Protein AF-A0A359M4J0-F1 (afdb_monomer)

Structure (mmCIF, N/CA/C/O backbone):
data_AF-A0A359M4J0-F1
#
_entry.id   AF-A0A359M4J0-F1
#
loop_
_atom_site.group_PDB
_atom_site.id
_atom_site.type_symbol
_atom_site.label_atom_id
_atom_site.label_alt_id
_atom_site.label_comp_id
_atom_site.label_asym_id
_atom_site.label_entity_id
_atom_site.label_seq_id
_atom_site.pdbx_PDB_ins_code
_atom_site.Cartn_x
_atom_site.Cartn_y
_atom_site.Cartn_z
_atom_site.occupancy
_atom_site.B_iso_or_equiv
_atom_site.auth_seq_id
_atom_site.auth_comp_id
_atom_site.auth_asym_id
_atom_site.auth_atom_id
_atom_site.pdbx_PDB_model_num
ATOM 1 N N . MET A 1 1 ? -23.147 -33.241 60.372 1.00 42.94 1 MET A N 1
ATOM 2 C CA . MET A 1 1 ? -22.162 -32.943 59.309 1.00 42.94 1 MET A CA 1
ATOM 3 C C . MET A 1 1 ? -22.911 -32.252 58.179 1.00 42.94 1 MET A C 1
ATOM 5 O O . MET A 1 1 ? -23.776 -32.880 57.588 1.00 42.94 1 MET A O 1
ATOM 9 N N . ARG A 1 2 ? -22.715 -30.943 57.975 1.00 44.28 2 ARG A N 1
ATOM 10 C CA . ARG A 1 2 ? -23.379 -30.194 56.894 1.00 44.28 2 ARG A CA 1
ATOM 11 C C . ARG A 1 2 ? -22.434 -30.181 55.697 1.00 44.28 2 ARG A C 1
ATOM 13 O O . ARG A 1 2 ? -21.351 -29.618 55.799 1.00 44.28 2 ARG A O 1
ATOM 20 N N . ALA A 1 3 ? -22.818 -30.854 54.617 1.00 50.00 3 ALA A N 1
ATOM 21 C CA . ALA A 1 3 ? -22.084 -30.816 53.361 1.00 50.00 3 ALA A CA 1
ATOM 22 C C . ALA A 1 3 ? -22.256 -29.425 52.733 1.00 50.00 3 ALA A C 1
ATOM 24 O O . ALA A 1 3 ? -23.381 -28.981 52.511 1.00 50.00 3 ALA A O 1
ATOM 25 N N . ALA A 1 4 ? -21.148 -28.729 52.489 1.00 57.84 4 ALA A N 1
ATOM 26 C CA . ALA A 1 4 ? -21.142 -27.522 51.678 1.00 57.84 4 ALA A CA 1
ATOM 27 C C . ALA A 1 4 ? -21.141 -27.946 50.203 1.00 57.84 4 ALA A C 1
ATOM 29 O O . ALA A 1 4 ? -20.220 -28.627 49.756 1.00 57.84 4 ALA A O 1
ATOM 30 N N . ILE A 1 5 ? -22.185 -27.577 49.460 1.00 65.81 5 ILE A N 1
ATOM 31 C CA . ILE A 1 5 ? -22.217 -27.732 48.004 1.00 65.81 5 ILE A CA 1
ATOM 32 C C . ILE A 1 5 ? -21.429 -26.562 47.417 1.00 65.81 5 ILE A C 1
ATOM 34 O O . ILE A 1 5 ? -21.851 -25.410 47.507 1.00 65.81 5 ILE A O 1
ATOM 38 N N . LEU A 1 6 ? -20.266 -26.867 46.845 1.00 60.38 6 LEU A N 1
ATOM 39 C CA . LEU A 1 6 ? -19.478 -25.928 46.060 1.00 60.38 6 LEU A CA 1
ATOM 40 C C . LEU A 1 6 ? -20.151 -25.794 44.686 1.00 60.38 6 LEU A C 1
ATOM 42 O O . LEU A 1 6 ? -20.055 -26.692 43.851 1.00 60.38 6 LEU A O 1
ATOM 46 N N . VAL A 1 7 ? -20.874 -24.698 44.455 1.00 65.06 7 VAL A N 1
ATOM 47 C CA . VAL A 1 7 ? -21.358 -24.355 43.113 1.00 65.06 7 VAL A CA 1
ATOM 48 C C . VAL A 1 7 ? -20.162 -23.814 42.334 1.00 65.06 7 VAL A C 1
ATOM 50 O O . VAL A 1 7 ? -19.739 -22.680 42.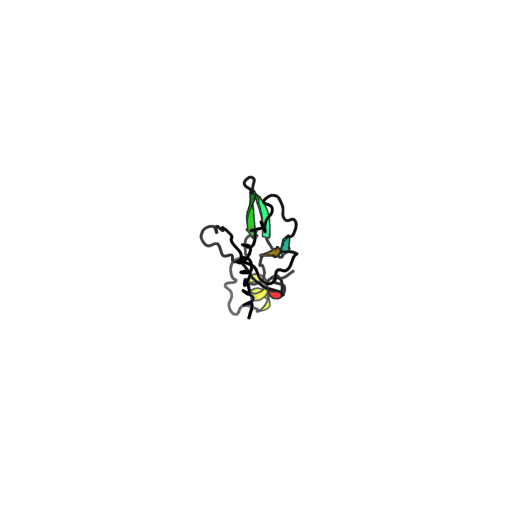549 1.00 65.06 7 VAL A O 1
ATOM 53 N N . LEU A 1 8 ? -19.586 -24.638 41.455 1.00 65.75 8 LEU A N 1
ATOM 54 C CA . LEU A 1 8 ? -18.654 -24.165 40.435 1.00 65.75 8 LEU A CA 1
ATOM 55 C C . LEU A 1 8 ? -19.452 -23.274 39.474 1.00 65.75 8 LEU A C 1
ATOM 57 O O . LEU A 1 8 ? -20.237 -23.769 38.665 1.00 65.75 8 LEU A O 1
ATOM 61 N N . ALA A 1 9 ? -19.290 -21.957 39.581 1.00 65.00 9 ALA A N 1
ATOM 62 C CA . ALA A 1 9 ? -19.762 -21.046 38.552 1.00 65.00 9 ALA A CA 1
ATOM 63 C C . ALA A 1 9 ? -18.950 -21.325 37.277 1.00 65.00 9 ALA A C 1
ATOM 65 O O . ALA A 1 9 ? -17.746 -21.067 37.241 1.00 65.00 9 ALA A O 1
ATOM 66 N N . LEU A 1 10 ? -19.590 -21.896 36.250 1.00 66.19 10 LEU A N 1
ATOM 67 C CA . LEU A 1 10 ? -19.019 -21.941 34.905 1.00 66.19 10 LEU A CA 1
ATOM 68 C C . LEU A 1 10 ? -18.735 -20.496 34.478 1.00 66.19 10 LEU A C 1
ATOM 70 O O . LEU A 1 10 ? -19.652 -19.676 34.413 1.00 66.19 10 LEU A O 1
ATOM 74 N N . ALA A 1 11 ? -17.467 -20.191 34.209 1.00 63.91 11 ALA A N 1
ATOM 75 C CA . ALA A 1 11 ? -17.077 -18.939 33.577 1.00 63.91 11 ALA A CA 1
ATOM 76 C C . ALA A 1 11 ? -17.844 -18.774 32.249 1.00 63.91 11 ALA A C 1
ATOM 78 O O . ALA A 1 11 ? -18.086 -19.778 31.568 1.00 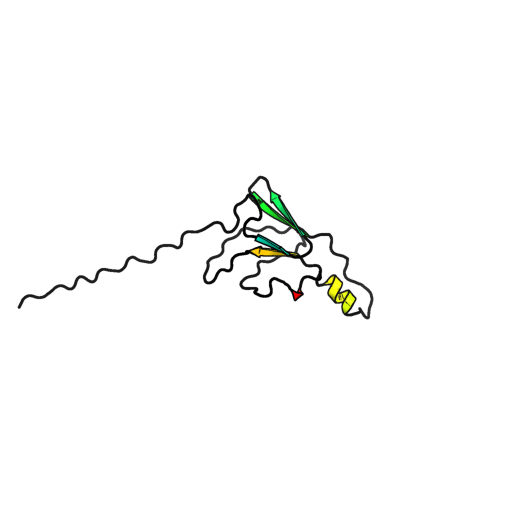63.91 11 ALA A O 1
ATOM 79 N N . PRO A 1 12 ? -18.238 -17.548 31.863 1.00 62.50 12 PRO A N 1
ATOM 80 C CA . PRO A 1 12 ? -18.878 -17.343 30.575 1.00 62.50 12 PRO A CA 1
ATOM 81 C C . PRO A 1 12 ? -17.918 -17.796 29.469 1.00 62.50 12 PRO A C 1
ATOM 83 O O . PRO A 1 12 ? -16.743 -17.424 29.465 1.00 62.50 12 PRO A O 1
ATOM 86 N N . LEU A 1 13 ? -18.426 -18.639 28.562 1.00 58.88 13 LEU A N 1
ATOM 87 C CA . LEU A 1 13 ? -17.748 -18.988 27.318 1.00 58.88 13 LEU A CA 1
ATOM 88 C C . LEU A 1 13 ? -17.348 -17.702 26.586 1.00 58.88 13 LEU A C 1
ATOM 90 O O . LEU A 1 13 ? -18.109 -16.735 26.587 1.00 58.88 13 LEU A O 1
ATOM 94 N N . ALA A 1 14 ? -16.155 -17.736 25.990 1.00 60.94 14 ALA A N 1
ATOM 95 C CA . ALA A 1 14 ? -15.532 -16.697 25.177 1.00 60.94 14 ALA A CA 1
ATOM 96 C C . ALA A 1 14 ? -16.537 -15.708 24.561 1.00 60.94 14 ALA A C 1
ATOM 98 O O . ALA A 1 14 ? -17.387 -16.092 23.756 1.00 60.94 14 ALA A O 1
ATOM 99 N N . ALA A 1 15 ? -16.422 -14.428 24.924 1.00 62.66 15 ALA A N 1
ATOM 100 C CA . ALA A 1 15 ? -17.087 -13.376 24.173 1.00 62.66 15 ALA A CA 1
ATOM 101 C C . ALA A 1 15 ? -16.569 -13.454 22.732 1.00 62.66 15 ALA A C 1
ATOM 103 O O . ALA A 1 15 ? -15.359 -13.394 22.516 1.00 62.66 15 ALA A O 1
ATOM 104 N N . ALA A 1 16 ? -17.467 -13.644 21.765 1.00 66.56 16 ALA A N 1
ATOM 105 C CA . ALA A 1 16 ? -17.093 -13.584 20.361 1.00 66.56 16 ALA A CA 1
ATOM 106 C C . ALA A 1 16 ? -16.442 -12.219 20.100 1.00 66.56 16 ALA A C 1
ATOM 108 O O . ALA A 1 16 ? -17.005 -11.184 20.466 1.00 66.56 16 ALA A O 1
ATOM 109 N N . GLN A 1 17 ? -15.240 -12.223 19.526 1.00 73.38 17 GLN A N 1
ATOM 110 C CA . GLN A 1 17 ? -14.540 -10.997 19.168 1.00 73.38 17 GLN A CA 1
ATOM 111 C C . GLN A 1 17 ? -15.427 -10.220 18.184 1.00 73.38 17 GLN A C 1
ATOM 113 O O . GLN A 1 17 ? -15.817 -10.748 17.144 1.00 73.38 17 GLN A O 1
ATOM 118 N N . GLU A 1 18 ? -15.797 -8.982 18.515 1.00 88.62 18 GLU A N 1
ATOM 119 C CA . GLU A 1 18 ? -16.576 -8.154 17.593 1.00 88.62 18 GLU A CA 1
ATOM 120 C C . GLU A 1 18 ? -15.721 -7.781 16.378 1.00 88.62 18 GLU A C 1
ATOM 122 O O . GLU A 1 18 ? -14.655 -7.173 16.523 1.00 88.62 18 GLU A O 1
ATOM 127 N N . TRP A 1 19 ? -16.216 -8.094 15.180 1.00 93.31 19 TRP A N 1
ATOM 128 C CA . TRP A 1 19 ? -15.616 -7.634 13.933 1.00 93.31 19 TRP A CA 1
ATOM 129 C C . TRP A 1 19 ? -15.618 -6.109 13.865 1.00 93.31 19 TRP A C 1
ATOM 131 O O . TRP A 1 19 ? -16.628 -5.450 14.121 1.00 93.31 19 TRP A O 1
ATOM 141 N N . ARG A 1 20 ? -14.473 -5.538 13.487 1.00 92.88 20 ARG A N 1
ATOM 142 C CA . ARG A 1 20 ? -14.313 -4.095 13.290 1.00 92.88 20 ARG A CA 1
ATOM 143 C C . ARG A 1 20 ? -13.819 -3.830 11.873 1.00 92.88 20 ARG A C 1
ATOM 145 O O . ARG A 1 20 ? -12.835 -4.450 11.474 1.00 92.88 20 ARG A O 1
ATOM 152 N N . PRO A 1 21 ? -14.446 -2.903 11.126 1.00 95.50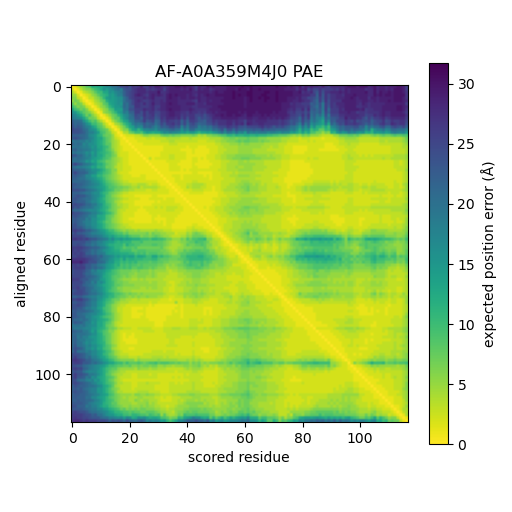 21 PRO A N 1
ATOM 153 C CA . PRO A 1 21 ? -13.965 -2.541 9.801 1.00 95.50 21 PRO A CA 1
ATOM 154 C C . PRO A 1 21 ? -12.529 -2.016 9.870 1.00 95.50 21 PRO A C 1
ATOM 156 O O . PRO A 1 21 ? -12.257 -1.042 10.574 1.00 95.50 21 PRO A O 1
ATOM 159 N N . LEU A 1 22 ? -11.617 -2.651 9.131 1.00 97.06 22 LEU A N 1
ATOM 160 C CA . LEU A 1 22 ? -10.245 -2.161 8.986 1.00 97.06 22 LEU A CA 1
ATOM 161 C C . LEU A 1 22 ? -10.177 -0.957 8.035 1.00 97.06 22 LEU A C 1
ATOM 163 O O . LEU A 1 22 ? -9.388 -0.034 8.229 1.00 97.06 22 LEU A O 1
ATOM 167 N N . PHE A 1 23 ? -11.032 -0.953 7.013 1.00 98.19 23 PHE A N 1
ATOM 168 C CA . PHE A 1 23 ? -11.207 0.157 6.087 1.00 98.19 23 PHE A CA 1
ATOM 169 C C . PHE A 1 23 ? -12.552 0.846 6.333 1.00 98.19 23 PHE A C 1
ATOM 171 O O . PHE A 1 23 ? -13.571 0.186 6.522 1.00 98.19 23 PHE A O 1
ATOM 178 N N . ASN A 1 24 ? -12.564 2.181 6.326 1.00 97.50 24 ASN A N 1
ATOM 179 C CA . ASN A 1 24 ? -13.756 2.962 6.668 1.00 97.50 24 ASN A CA 1
ATOM 180 C C . ASN A 1 24 ? -14.727 3.181 5.488 1.00 97.50 24 ASN A C 1
ATOM 182 O O . ASN A 1 24 ? -15.786 3.782 5.678 1.00 97.50 24 ASN A O 1
ATOM 186 N N . GLY A 1 25 ? -14.365 2.738 4.277 1.00 97.75 25 GLY A N 1
ATOM 187 C CA . GLY A 1 25 ? -15.186 2.869 3.069 1.00 97.75 25 GLY A CA 1
ATOM 188 C C . GLY A 1 25 ? -15.264 4.287 2.494 1.00 97.75 25 GLY A C 1
ATOM 189 O O . GLY A 1 25 ? -16.088 4.543 1.621 1.00 97.75 25 GLY A O 1
ATOM 190 N N . ARG A 1 26 ? -14.471 5.244 2.994 1.00 97.94 26 ARG A N 1
ATOM 191 C CA . ARG A 1 26 ? -14.599 6.674 2.648 1.00 97.94 26 ARG A CA 1
ATOM 192 C C . ARG A 1 26 ? -13.287 7.320 2.232 1.00 97.94 26 ARG A C 1
ATOM 194 O O . ARG A 1 26 ? -13.281 8.135 1.314 1.00 97.94 26 ARG A O 1
ATOM 201 N N . ASN A 1 27 ? -12.193 7.013 2.919 1.00 98.06 27 ASN A N 1
ATOM 202 C CA . ASN A 1 27 ? -10.885 7.621 2.685 1.00 98.06 27 ASN A CA 1
ATOM 203 C C . ASN A 1 27 ? -9.765 6.739 3.268 1.00 98.06 27 ASN A C 1
ATOM 205 O O . ASN A 1 27 ? -10.023 5.689 3.844 1.00 98.06 27 ASN A O 1
ATOM 209 N N . LEU A 1 28 ? -8.516 7.183 3.132 1.00 98.38 28 LEU A N 1
ATOM 210 C CA . LEU A 1 28 ? -7.332 6.461 3.608 1.00 98.38 28 LEU A CA 1
ATOM 211 C C . LEU A 1 28 ? -6.948 6.805 5.057 1.00 98.38 28 LEU A C 1
ATOM 213 O O . LEU A 1 28 ? -5.788 6.670 5.434 1.00 98.38 28 LEU A O 1
ATOM 217 N N . GLU A 1 29 ? -7.879 7.285 5.882 1.00 98.19 29 GLU A N 1
ATOM 218 C CA . GLU A 1 29 ? -7.592 7.519 7.298 1.00 98.19 29 GLU A CA 1
ATOM 219 C C . GLU A 1 29 ? -7.137 6.215 7.969 1.00 98.19 29 GLU A C 1
ATOM 221 O O . GLU A 1 29 ? -7.787 5.177 7.853 1.00 98.19 29 GLU A O 1
ATOM 226 N N . GLY A 1 30 ? -5.987 6.266 8.646 1.00 97.88 30 GLY A N 1
ATOM 227 C CA . GLY A 1 30 ? -5.351 5.086 9.235 1.00 97.88 30 GLY A CA 1
ATOM 228 C C . GLY A 1 30 ? -4.533 4.238 8.255 1.00 97.88 30 GLY A C 1
ATOM 229 O O . GLY A 1 30 ? -4.013 3.202 8.669 1.00 97.88 30 GLY A O 1
ATOM 230 N N . TRP A 1 31 ? -4.364 4.678 7.004 1.00 98.25 31 TRP A N 1
ATOM 231 C CA . TRP A 1 31 ? -3.557 4.013 5.980 1.00 98.25 31 TRP A CA 1
ATOM 232 C C . TRP A 1 31 ? -2.437 4.919 5.452 1.00 98.25 31 TRP A C 1
ATOM 234 O O . TRP A 1 31 ? -2.592 6.132 5.334 1.00 98.25 31 TRP A O 1
ATOM 244 N N . GLU A 1 32 ? -1.303 4.320 5.102 1.00 96.19 32 GLU A N 1
ATOM 245 C CA . GLU A 1 32 ? -0.136 4.989 4.530 1.00 96.19 32 GLU A CA 1
ATOM 246 C C . GLU A 1 32 ? 0.197 4.380 3.159 1.00 96.19 32 GLU A C 1
ATOM 248 O O . GLU A 1 32 ? 0.624 3.220 3.085 1.00 96.19 32 GLU A O 1
ATOM 253 N N . PRO A 1 33 ? 0.010 5.138 2.063 1.00 95.12 33 PRO A N 1
ATOM 254 C CA . PRO A 1 33 ? 0.481 4.751 0.739 1.00 95.12 33 PRO A CA 1
ATOM 255 C C . PRO A 1 33 ? 2.005 4.748 0.679 1.00 95.12 33 PRO A C 1
ATOM 257 O O . PRO A 1 33 ? 2.649 5.691 1.139 1.00 95.12 33 PRO A O 1
ATOM 260 N N . ARG A 1 34 ? 2.589 3.725 0.054 1.00 93.50 34 ARG A N 1
ATOM 261 C CA . ARG A 1 34 ? 4.029 3.663 -0.216 1.00 93.50 34 ARG A CA 1
ATOM 262 C C . ARG A 1 34 ? 4.289 3.215 -1.648 1.00 93.50 34 ARG A C 1
ATOM 264 O O . ARG A 1 34 ? 3.699 2.242 -2.107 1.00 93.50 34 ARG A O 1
ATOM 271 N N . GLY A 1 35 ? 5.216 3.881 -2.327 1.00 91.31 35 GLY A N 1
ATOM 272 C CA . GLY A 1 35 ? 5.605 3.544 -3.695 1.00 91.31 35 GLY A CA 1
ATOM 273 C C . GLY A 1 35 ? 4.646 4.079 -4.759 1.00 91.31 35 GLY A C 1
ATOM 274 O O . GLY A 1 35 ? 3.931 5.052 -4.532 1.00 91.31 35 GLY A O 1
ATOM 275 N N . ASP A 1 36 ? 4.672 3.467 -5.940 1.00 89.88 36 ASP A N 1
ATOM 276 C CA . ASP A 1 36 ? 4.146 4.063 -7.175 1.00 89.88 36 ASP A CA 1
ATOM 277 C C . ASP A 1 36 ? 2.739 3.557 -7.550 1.00 89.88 36 ASP A C 1
ATOM 279 O O . ASP A 1 36 ? 2.548 2.772 -8.488 1.00 89.88 36 ASP A O 1
ATOM 283 N N . ALA A 1 37 ? 1.733 3.975 -6.778 1.00 92.44 37 ALA A N 1
ATOM 284 C CA . ALA A 1 37 ? 0.324 3.774 -7.113 1.00 92.44 37 ALA A CA 1
ATOM 285 C C . ALA A 1 37 ? -0.551 4.942 -6.663 1.00 92.44 37 ALA A C 1
ATOM 287 O O . ALA A 1 37 ? -0.290 5.604 -5.659 1.00 92.44 37 ALA A O 1
ATOM 288 N N . THR A 1 38 ? -1.655 5.122 -7.381 1.00 94.81 38 THR A N 1
ATOM 289 C CA . THR A 1 38 ? -2.772 5.953 -6.942 1.00 94.81 38 THR A CA 1
ATOM 290 C C . THR A 1 38 ? -3.817 5.077 -6.259 1.00 94.81 38 THR A C 1
ATOM 292 O O . THR A 1 38 ? -4.180 4.018 -6.769 1.00 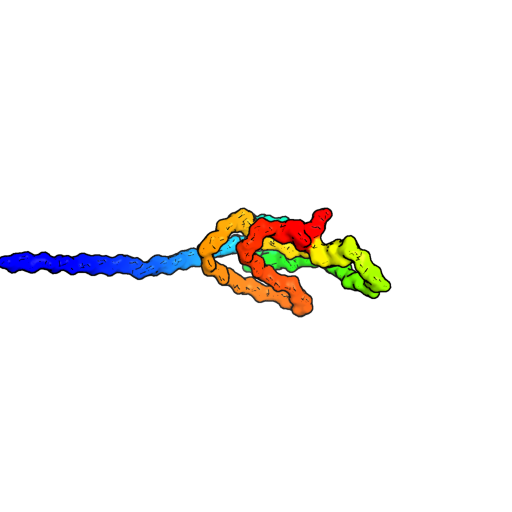94.81 38 THR A O 1
ATOM 295 N N . TRP A 1 39 ? -4.307 5.525 -5.107 1.00 97.12 39 TRP A N 1
ATOM 296 C CA . TRP A 1 39 ? -5.335 4.837 -4.330 1.00 97.12 39 TRP A CA 1
ATOM 297 C C . TRP A 1 39 ? -6.629 5.645 -4.369 1.00 97.12 39 TRP A C 1
ATOM 299 O O . TRP A 1 39 ? -6.646 6.822 -4.005 1.00 97.12 39 TRP A O 1
ATOM 309 N N . HIS A 1 40 ? -7.714 5.012 -4.806 1.00 97.19 40 HIS A N 1
ATOM 310 C CA . HIS A 1 40 ? -9.027 5.633 -4.935 1.00 97.19 40 HIS A CA 1
ATOM 311 C C . HIS A 1 40 ? -10.050 4.921 -4.061 1.00 97.19 40 HIS A C 1
ATOM 313 O O . HIS A 1 40 ? -10.099 3.695 -4.032 1.00 97.19 40 HIS A O 1
ATOM 319 N N . VAL A 1 41 ? -10.910 5.693 -3.398 1.00 98.06 41 VAL A N 1
ATOM 320 C CA . VAL A 1 41 ? -12.106 5.155 -2.746 1.00 98.06 41 VAL A CA 1
ATOM 321 C C . VAL A 1 41 ? -13.293 5.419 -3.659 1.00 98.06 41 VAL A C 1
ATOM 323 O O . VAL A 1 41 ? -13.620 6.568 -3.962 1.00 98.06 41 VAL A O 1
ATOM 326 N N . MET A 1 42 ? -13.883 4.342 -4.159 1.00 97.50 42 MET A N 1
ATOM 327 C CA . MET A 1 42 ? -15.007 4.369 -5.086 1.00 97.50 42 MET A CA 1
ATOM 328 C C . MET A 1 42 ? -16.300 4.758 -4.353 1.00 97.50 42 MET A C 1
ATOM 330 O O . MET A 1 42 ? -16.372 4.764 -3.125 1.00 97.50 42 MET A O 1
ATOM 334 N N . ARG A 1 43 ? -17.352 5.101 -5.105 1.00 96.94 43 ARG A N 1
ATOM 335 C CA . ARG A 1 43 ? -18.630 5.567 -4.526 1.00 96.94 43 ARG A CA 1
ATOM 336 C C . ARG A 1 43 ? -19.343 4.521 -3.666 1.00 96.94 43 ARG A C 1
ATOM 338 O O . ARG A 1 43 ? -20.120 4.893 -2.796 1.00 96.94 43 ARG A O 1
ATOM 345 N N . ASP A 1 44 ? -19.106 3.246 -3.940 1.00 97.25 44 ASP A N 1
ATOM 346 C CA . ASP A 1 44 ? -19.623 2.096 -3.194 1.00 97.25 44 ASP A CA 1
ATOM 347 C C . ASP A 1 44 ? -18.771 1.752 -1.958 1.00 97.25 44 ASP A C 1
ATOM 349 O O . ASP A 1 44 ? -19.104 0.829 -1.222 1.00 97.25 44 ASP A O 1
ATOM 353 N N . GLY A 1 45 ? -17.689 2.497 -1.714 1.00 97.69 45 GLY A N 1
ATOM 354 C CA . GLY A 1 45 ? -16.748 2.242 -0.631 1.00 97.69 45 GLY A CA 1
ATOM 355 C C . GLY A 1 45 ? -15.659 1.227 -0.974 1.00 97.69 45 GLY A C 1
ATOM 356 O O . GLY A 1 45 ? -14.879 0.881 -0.092 1.00 97.69 45 GLY A O 1
ATOM 357 N N . THR A 1 46 ? -15.550 0.775 -2.227 1.00 97.69 46 THR A N 1
ATOM 358 C CA . THR A 1 46 ? -14.460 -0.106 -2.663 1.00 97.69 46 THR A CA 1
ATOM 359 C C . THR A 1 46 ? -13.140 0.664 -2.746 1.00 97.69 46 THR A C 1
ATOM 361 O O . THR A 1 46 ? -13.067 1.738 -3.350 1.00 97.69 46 THR A O 1
ATOM 364 N N . LEU A 1 47 ? -12.071 0.108 -2.176 1.00 97.81 47 LEU A N 1
ATOM 365 C CA . LEU A 1 47 ? -10.713 0.629 -2.328 1.00 97.81 47 LEU A CA 1
ATOM 366 C C . LEU A 1 47 ? -10.072 0.074 -3.609 1.00 97.81 47 LEU A C 1
ATOM 368 O O . LEU A 1 47 ? -9.877 -1.131 -3.746 1.00 97.81 47 LEU A O 1
ATOM 372 N N . LEU A 1 48 ? -9.701 0.962 -4.529 1.00 96.69 48 LEU A N 1
ATOM 373 C CA . LEU A 1 48 ? -9.029 0.636 -5.784 1.00 96.69 48 LEU A CA 1
ATOM 374 C C . LEU A 1 48 ? -7.573 1.113 -5.750 1.00 96.69 48 LEU A C 1
ATOM 376 O O . LEU A 1 48 ? -7.306 2.315 -5.718 1.00 96.69 48 LEU A O 1
ATOM 380 N N . GLY A 1 49 ? -6.636 0.167 -5.808 1.00 95.69 49 GLY A N 1
ATOM 381 C CA . GLY A 1 49 ? -5.221 0.446 -6.048 1.00 95.69 49 GLY A CA 1
ATOM 382 C C . GLY A 1 49 ? -4.899 0.410 -7.540 1.00 95.69 49 GLY A C 1
ATOM 383 O O . GLY A 1 49 ? -5.071 -0.621 -8.190 1.00 95.69 49 GLY A O 1
ATOM 384 N N . GLN A 1 50 ? -4.403 1.519 -8.085 1.00 93.44 50 GLN A N 1
ATOM 385 C CA . GLN A 1 50 ? -3.962 1.625 -9.471 1.00 93.44 50 GLN A CA 1
ATOM 386 C C . GLN A 1 50 ? -2.475 1.966 -9.526 1.00 93.44 50 GLN A C 1
ATOM 388 O O . GLN A 1 50 ? -2.066 3.107 -9.320 1.00 93.44 50 GLN A O 1
ATOM 393 N N . LYS A 1 51 ? -1.659 0.962 -9.842 1.00 88.88 51 LYS A N 1
ATOM 394 C CA . LYS A 1 51 ? -0.229 1.150 -10.081 1.00 88.88 51 LYS A CA 1
ATOM 395 C C . LYS A 1 51 ? 0.004 1.944 -11.367 1.00 88.88 51 LYS A C 1
ATOM 397 O O . LYS A 1 51 ? -0.698 1.728 -12.361 1.00 88.88 51 LYS A O 1
ATOM 402 N N . SER A 1 52 ? 1.019 2.802 -11.373 1.00 84.81 52 SER A N 1
ATOM 403 C CA . SER A 1 52 ? 1.508 3.404 -12.613 1.00 84.81 52 SER A CA 1
ATOM 404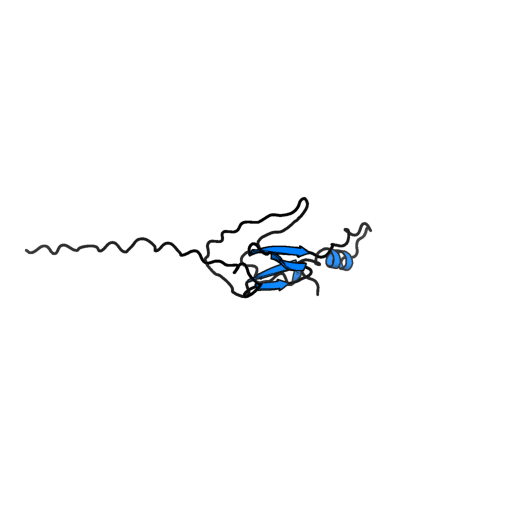 C C . SER A 1 52 ? 1.978 2.318 -13.595 1.00 84.81 52 SER A C 1
ATOM 406 O O . SER A 1 52 ? 2.430 1.246 -13.170 1.00 84.81 52 SER A O 1
ATOM 408 N N . PRO A 1 53 ? 1.867 2.543 -14.917 1.00 82.38 53 PRO A N 1
ATOM 409 C CA . PRO A 1 53 ? 2.336 1.585 -15.910 1.00 82.38 53 PRO A CA 1
ATOM 410 C C . PRO A 1 53 ? 3.793 1.192 -15.658 1.00 82.38 53 PRO A C 1
ATOM 412 O O . PRO A 1 53 ? 4.689 2.033 -15.652 1.00 82.38 53 PRO A O 1
ATOM 415 N N . ARG A 1 54 ? 4.036 -0.104 -15.451 1.00 78.12 54 ARG A N 1
ATOM 416 C CA . ARG A 1 54 ? 5.393 -0.613 -15.248 1.00 78.12 54 ARG A CA 1
ATOM 417 C C . ARG A 1 54 ? 6.151 -0.578 -16.572 1.00 78.12 54 ARG A C 1
ATOM 419 O O . ARG A 1 54 ? 5.619 -0.995 -17.601 1.00 78.12 54 ARG A O 1
ATOM 426 N N . ALA A 1 55 ? 7.417 -0.169 -16.531 1.00 80.81 55 ALA A N 1
ATOM 427 C CA . ALA A 1 55 ? 8.321 -0.387 -17.651 1.00 80.81 55 ALA A CA 1
ATOM 428 C C . ALA A 1 55 ? 8.401 -1.887 -17.996 1.00 80.81 55 ALA A C 1
ATOM 430 O O . ALA A 1 55 ? 8.376 -2.754 -17.113 1.00 80.81 55 ALA A O 1
ATOM 431 N N . ALA A 1 56 ? 8.506 -2.199 -19.289 1.00 85.25 56 ALA A N 1
ATOM 432 C CA . ALA A 1 56 ? 8.748 -3.566 -19.733 1.00 85.25 56 ALA A CA 1
ATOM 433 C C . ALA A 1 56 ? 10.040 -4.113 -19.105 1.00 85.25 56 ALA A C 1
ATOM 435 O O . ALA A 1 56 ? 10.973 -3.357 -18.825 1.00 85.25 56 ALA A O 1
ATOM 436 N N . PHE A 1 57 ? 10.096 -5.430 -18.891 1.00 86.81 57 PHE A N 1
ATOM 437 C CA . PHE A 1 57 ? 11.325 -6.068 -18.425 1.00 86.81 57 PHE A CA 1
ATOM 438 C C . PHE A 1 57 ? 12.473 -5.780 -19.413 1.00 86.81 57 PHE A C 1
ATOM 440 O O . PHE A 1 57 ? 12.267 -5.958 -20.622 1.00 86.81 57 PHE A O 1
ATOM 447 N N . PRO A 1 58 ? 13.657 -5.336 -18.940 1.00 86.56 58 PRO A N 1
ATOM 448 C CA . PRO A 1 58 ? 14.809 -5.100 -19.805 1.00 86.56 58 PRO A CA 1
ATOM 449 C C . PRO A 1 58 ? 15.185 -6.378 -20.558 1.00 86.56 58 PRO A C 1
ATOM 451 O O . PRO A 1 58 ? 15.342 -7.435 -19.952 1.00 86.56 58 PRO A O 1
ATOM 454 N N . LYS A 1 59 ? 15.317 -6.299 -21.884 1.00 89.88 59 LYS A N 1
ATOM 455 C CA . LYS A 1 59 ? 15.621 -7.474 -22.722 1.00 89.88 59 LYS A CA 1
ATOM 456 C C . LYS A 1 59 ? 17.117 -7.659 -22.971 1.00 89.88 59 LYS A C 1
ATOM 458 O O . LYS A 1 59 ? 17.508 -8.652 -23.577 1.00 89.88 59 LYS A O 1
ATOM 463 N N . GLU A 1 60 ? 17.943 -6.701 -22.557 1.00 89.50 60 GLU A N 1
ATOM 464 C CA . GLU A 1 60 ? 19.383 -6.760 -22.784 1.00 89.50 60 GLU A CA 1
ATOM 465 C C . GLU A 1 60 ? 20.055 -7.770 -21.847 1.00 89.50 60 GLU A C 1
ATOM 467 O O . GLU A 1 60 ? 19.717 -7.864 -20.666 1.00 89.50 60 GLU A O 1
ATOM 472 N N . TRP A 1 61 ? 21.048 -8.492 -22.371 1.00 87.69 61 TRP A N 1
ATOM 473 C CA . TRP A 1 61 ? 21.894 -9.390 -21.591 1.00 87.69 61 TRP A CA 1
ATOM 474 C C . TRP A 1 61 ? 23.380 -9.167 -21.927 1.00 87.69 61 TRP A C 1
ATOM 476 O O . TRP A 1 61 ? 23.716 -9.132 -23.114 1.00 87.69 61 TRP A O 1
ATOM 486 N N . PRO A 1 62 ? 24.277 -9.048 -20.927 1.00 91.75 62 PRO A N 1
ATOM 487 C CA . PRO A 1 62 ? 24.000 -9.084 -19.488 1.00 91.75 62 PRO A CA 1
ATOM 488 C C . PRO A 1 62 ? 23.239 -7.841 -19.003 1.00 91.75 62 PRO A C 1
ATOM 490 O O . PRO A 1 62 ? 23.507 -6.724 -19.445 1.00 91.75 62 PRO A O 1
ATOM 493 N N . LEU A 1 63 ? 22.290 -8.039 -18.084 1.00 90.38 63 LEU A N 1
ATOM 494 C CA . LEU A 1 63 ? 21.551 -6.941 -17.464 1.00 90.38 63 LEU A CA 1
ATOM 495 C C . LEU A 1 63 ? 22.334 -6.391 -16.269 1.00 90.38 63 LEU A C 1
ATOM 497 O O . LEU A 1 63 ? 22.694 -7.126 -15.351 1.00 90.38 63 LEU A O 1
ATOM 501 N N . GLU A 1 64 ? 22.571 -5.083 -16.268 1.00 92.56 64 GLU A N 1
ATOM 502 C CA . GLU A 1 64 ? 23.169 -4.384 -15.134 1.00 92.56 64 GLU A CA 1
ATOM 503 C C . GLU A 1 64 ? 22.292 -4.517 -13.877 1.00 92.56 64 GLU A C 1
ATOM 505 O O . GLU A 1 64 ? 21.079 -4.297 -13.931 1.00 92.56 64 GLU A O 1
ATOM 510 N N . GLN A 1 65 ? 22.906 -4.817 -12.724 1.00 90.31 65 GLN A N 1
ATOM 511 C CA . GLN A 1 65 ? 22.179 -5.019 -11.464 1.00 90.31 65 GLN A CA 1
ATOM 512 C C . GLN A 1 65 ? 21.316 -3.817 -11.073 1.00 90.31 65 GLN A C 1
ATOM 514 O O . GLN A 1 65 ? 20.181 -4.002 -10.639 1.00 90.31 65 GLN A O 1
ATOM 519 N N . LYS A 1 66 ? 21.815 -2.588 -11.268 1.00 89.06 66 LYS A N 1
ATOM 520 C CA . LYS A 1 66 ? 21.038 -1.380 -10.978 1.00 89.06 66 LYS A CA 1
ATOM 521 C C . LYS A 1 66 ? 19.773 -1.319 -11.834 1.00 89.06 66 LYS A C 1
ATOM 523 O O . LYS A 1 66 ? 18.693 -1.101 -11.299 1.00 89.06 66 LYS A O 1
ATOM 528 N N . ARG A 1 67 ? 19.884 -1.581 -13.141 1.00 87.62 67 ARG A N 1
ATOM 529 C CA . ARG A 1 67 ? 18.728 -1.585 -14.056 1.00 87.62 67 ARG A CA 1
ATOM 530 C C . ARG A 1 67 ? 17.710 -2.664 -13.688 1.00 87.62 67 ARG A C 1
ATOM 532 O O . ARG A 1 67 ? 16.509 -2.422 -13.776 1.00 87.62 67 ARG A O 1
ATOM 539 N N . PHE A 1 68 ? 18.173 -3.837 -13.252 1.00 89.12 68 PHE A N 1
ATOM 540 C CA . PHE A 1 68 ? 17.289 -4.872 -12.715 1.00 89.12 68 PHE A CA 1
ATOM 541 C C . PHE A 1 68 ? 16.574 -4.405 -11.438 1.00 89.12 68 PHE A C 1
ATOM 543 O O . PHE A 1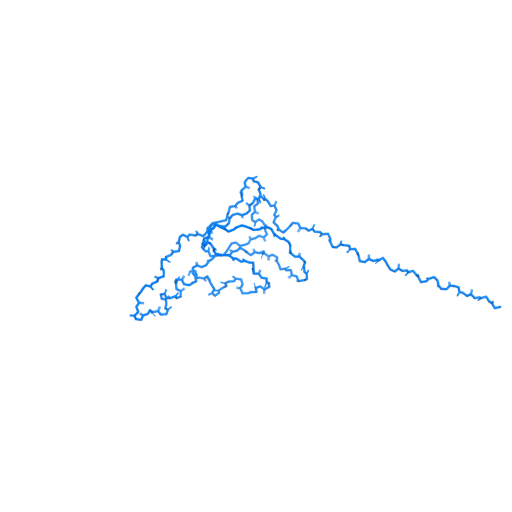 68 ? 15.360 -4.573 -11.329 1.00 89.12 68 PHE A O 1
ATOM 550 N N . GLY A 1 69 ? 17.304 -3.779 -10.510 1.00 89.38 69 GLY A N 1
ATOM 551 C CA . GLY A 1 69 ? 16.761 -3.210 -9.275 1.00 89.38 69 GLY A CA 1
ATOM 552 C C . GLY A 1 69 ? 15.704 -2.137 -9.532 1.00 89.38 69 GLY A C 1
ATOM 553 O O . GLY A 1 69 ? 14.601 -2.247 -9.007 1.00 89.38 69 GLY A O 1
ATOM 554 N N . ASP A 1 70 ? 15.990 -1.168 -10.405 1.00 86.75 70 ASP A N 1
ATOM 555 C CA . ASP A 1 70 ? 15.045 -0.109 -10.788 1.00 86.75 70 ASP A CA 1
ATOM 556 C C . ASP A 1 70 ? 13.749 -0.712 -11.384 1.00 86.75 70 ASP A C 1
ATOM 558 O O . ASP A 1 70 ? 12.641 -0.258 -11.097 1.00 86.75 70 ASP A O 1
ATOM 562 N N . TRP A 1 71 ? 13.851 -1.790 -12.174 1.00 87.44 71 TRP A N 1
ATOM 563 C CA . TRP A 1 71 ? 12.670 -2.493 -12.685 1.00 87.44 71 TRP A CA 1
ATOM 564 C C . TRP A 1 71 ? 11.919 -3.274 -11.596 1.00 87.44 71 TRP A C 1
ATOM 566 O O . TRP A 1 71 ? 10.684 -3.297 -11.597 1.00 87.44 71 TRP A O 1
ATOM 576 N N . LEU A 1 72 ? 12.628 -3.952 -10.690 1.00 87.62 72 LEU A N 1
ATOM 577 C CA . LEU A 1 72 ? 12.048 -4.813 -9.655 1.00 87.62 72 LEU A CA 1
ATOM 578 C C . LEU A 1 72 ? 11.361 -4.014 -8.539 1.00 87.62 72 LEU A C 1
ATOM 580 O O . LEU A 1 72 ? 10.285 -4.403 -8.079 1.00 87.62 72 LEU A O 1
ATOM 584 N N . ASN A 1 73 ? 11.967 -2.897 -8.142 1.00 88.25 73 ASN A N 1
ATOM 585 C CA . ASN A 1 73 ? 11.637 -2.153 -6.928 1.00 88.25 73 ASN A CA 1
ATOM 586 C C . ASN A 1 73 ? 10.756 -0.919 -7.188 1.00 88.25 73 ASN A C 1
ATOM 588 O O . ASN A 1 73 ? 10.613 -0.049 -6.334 1.00 88.25 73 ASN A O 1
ATOM 592 N N . THR A 1 74 ? 10.127 -0.829 -8.358 1.00 86.75 74 THR A N 1
ATOM 593 C CA . THR A 1 74 ? 9.030 0.117 -8.624 1.00 86.75 74 THR A CA 1
ATOM 594 C C . THR A 1 74 ? 7.711 -0.492 -8.158 1.00 86.75 74 THR A C 1
ATOM 596 O O . THR A 1 74 ? 6.814 -0.744 -8.959 1.00 86.75 74 THR A O 1
ATOM 599 N N . GLN A 1 75 ? 7.602 -0.859 -6.879 1.00 89.38 75 GLN A N 1
ATOM 600 C CA . GLN A 1 75 ? 6.383 -1.449 -6.313 1.00 89.38 75 GLN A CA 1
ATOM 601 C C . GLN A 1 75 ? 5.503 -0.405 -5.630 1.00 89.38 75 GLN A C 1
ATOM 603 O O . GLN A 1 75 ? 5.884 0.755 -5.492 1.00 89.38 75 GLN A O 1
ATOM 608 N N . ALA A 1 76 ? 4.305 -0.826 -5.234 1.00 91.94 76 ALA A N 1
ATOM 609 C CA . ALA A 1 76 ? 3.364 0.014 -4.523 1.00 91.94 76 ALA A CA 1
ATOM 610 C C . ALA A 1 76 ? 2.596 -0.805 -3.490 1.00 91.94 76 ALA A C 1
ATOM 612 O O . ALA A 1 76 ? 2.201 -1.939 -3.761 1.00 91.94 76 ALA A O 1
ATOM 613 N N . TRP A 1 77 ? 2.388 -0.206 -2.327 1.00 94.50 77 TRP A N 1
ATOM 614 C CA . TRP A 1 77 ? 1.791 -0.823 -1.156 1.00 94.50 77 TRP A CA 1
ATOM 615 C C . TRP A 1 77 ? 0.900 0.180 -0.424 1.00 94.50 77 TRP A C 1
ATOM 617 O O . TRP A 1 77 ? 1.076 1.395 -0.534 1.00 94.50 77 TRP A O 1
ATOM 627 N N . LEU A 1 78 ? -0.043 -0.343 0.350 1.00 96.38 78 LEU A N 1
ATOM 628 C CA . LEU A 1 78 ? -0.860 0.427 1.275 1.00 96.38 78 LEU A CA 1
ATOM 629 C C . LEU A 1 78 ? -0.829 -0.292 2.619 1.00 96.38 78 LEU A C 1
ATOM 631 O O . LEU A 1 78 ? -1.280 -1.431 2.719 1.00 96.38 78 LEU A O 1
ATOM 635 N N . TYR A 1 79 ? -0.272 0.358 3.635 1.00 96.88 79 TYR A N 1
ATOM 636 C CA . TYR A 1 79 ? -0.128 -0.231 4.964 1.00 96.88 79 TYR A CA 1
ATOM 637 C C . TYR A 1 79 ? -1.049 0.453 5.957 1.00 96.88 79 TYR A C 1
ATOM 639 O O . TYR A 1 79 ? -1.247 1.663 5.891 1.00 96.88 79 TYR A O 1
ATOM 647 N N . THR A 1 80 ? -1.547 -0.295 6.935 1.00 97.25 80 THR A N 1
ATOM 648 C CA . THR A 1 80 ? -2.137 0.315 8.123 1.00 97.25 80 THR A CA 1
ATOM 649 C C . THR A 1 80 ? -1.066 1.131 8.850 1.00 97.25 80 THR A C 1
ATOM 651 O O . THR A 1 80 ? 0.103 0.741 8.921 1.00 97.25 80 THR A O 1
ATOM 654 N N . VAL A 1 81 ? -1.445 2.293 9.379 1.00 96.62 81 VAL A N 1
ATOM 655 C CA . VAL A 1 81 ? -0.590 3.080 10.285 1.00 96.62 81 VAL A CA 1
ATOM 656 C C . VAL A 1 81 ? -0.466 2.360 11.628 1.00 96.62 81 VAL A C 1
ATOM 658 O O . VAL A 1 81 ? 0.594 2.352 12.243 1.00 96.62 81 VAL A O 1
ATOM 661 N N . LYS A 1 82 ? -1.561 1.735 12.071 1.00 95.56 82 LYS A N 1
ATOM 662 C CA . LYS A 1 82 ? -1.608 0.921 13.282 1.00 95.56 82 LYS A CA 1
ATOM 663 C C . LYS A 1 82 ? -1.018 -0.471 13.033 1.00 95.56 82 LYS A C 1
ATOM 665 O O . LYS A 1 82 ? -1.294 -1.083 12.001 1.00 95.56 82 LYS A O 1
ATOM 670 N N . GLU A 1 83 ? -0.298 -0.984 14.025 1.00 95.31 83 GLU A N 1
ATOM 671 C CA . GLU A 1 83 ? 0.093 -2.391 14.114 1.00 95.31 83 GLU A CA 1
ATOM 672 C C . GLU A 1 83 ? -0.943 -3.213 14.894 1.00 95.31 83 GLU A C 1
ATOM 674 O O . GLU A 1 83 ? -1.629 -2.717 15.796 1.00 95.31 83 GLU A O 1
ATOM 679 N N . PHE A 1 84 ? -1.057 -4.483 14.524 1.00 94.12 84 PHE A N 1
ATOM 680 C CA . PHE A 1 84 ? -1.979 -5.444 15.116 1.00 94.12 84 PHE A CA 1
ATOM 681 C C . PHE A 1 84 ? -1.198 -6.698 15.494 1.00 94.12 84 PHE A C 1
ATOM 683 O O . PHE A 1 84 ? -0.315 -7.120 14.748 1.00 94.12 84 PHE A O 1
ATOM 690 N N . ASP A 1 85 ? -1.530 -7.271 16.646 1.00 92.31 85 ASP A N 1
ATOM 691 C CA . ASP A 1 85 ? -0.873 -8.467 17.167 1.00 92.31 85 ASP A CA 1
ATOM 692 C C . ASP A 1 85 ? -1.630 -9.729 16.721 1.00 92.31 85 ASP A C 1
ATOM 694 O O . ASP A 1 85 ? -1.465 -10.196 15.589 1.00 92.31 85 ASP A O 1
ATOM 698 N N . GLU A 1 86 ? -2.523 -10.232 17.572 1.00 94.25 86 GLU A N 1
ATOM 699 C CA . GLU A 1 86 ? -3.440 -11.324 17.259 1.00 94.25 86 GLU A CA 1
ATOM 700 C C . GLU A 1 86 ? -4.731 -10.762 16.653 1.00 94.25 86 GLU A C 1
ATOM 702 O O . GLU A 1 86 ? -5.369 -9.863 17.215 1.00 94.25 86 GLU A O 1
ATOM 707 N N . PHE A 1 87 ? -5.105 -11.270 15.482 1.00 94.06 87 PHE A N 1
ATOM 708 C CA . PHE A 1 87 ? -6.299 -10.843 14.767 1.00 94.06 87 PHE A CA 1
ATOM 709 C C . PHE A 1 87 ? -6.807 -11.944 13.841 1.00 94.06 87 PHE A C 1
ATOM 711 O O . PHE A 1 87 ? -6.023 -12.722 13.299 1.00 94.06 87 PHE A O 1
ATOM 718 N N . ASP A 1 88 ? -8.111 -11.908 13.588 1.00 94.81 88 ASP A N 1
ATOM 719 C CA . ASP A 1 88 ? -8.712 -12.525 12.415 1.00 94.81 88 ASP A CA 1
ATOM 720 C C . ASP A 1 88 ? -8.921 -11.433 11.359 1.00 94.81 88 ASP A C 1
ATOM 722 O O . ASP A 1 88 ? -9.355 -10.321 11.674 1.00 94.81 88 ASP A O 1
ATOM 726 N N . LEU A 1 89 ? -8.565 -11.724 10.107 1.00 95.44 89 LEU A N 1
ATOM 727 C CA . LEU A 1 89 ? -8.722 -10.805 8.981 1.00 95.44 89 LEU A CA 1
ATOM 728 C C . LEU A 1 89 ? -9.643 -11.430 7.942 1.00 95.44 89 LEU A C 1
ATOM 730 O O . LEU A 1 89 ? -9.345 -12.487 7.390 1.00 95.44 89 LEU A O 1
ATOM 734 N N . GLU A 1 90 ? -10.714 -10.713 7.631 1.00 96.31 90 GLU A N 1
ATOM 735 C CA . GLU A 1 90 ? -11.600 -11.005 6.515 1.00 96.31 90 GLU A CA 1
ATOM 736 C C . GLU A 1 90 ? -11.531 -9.854 5.509 1.00 96.31 90 GLU A C 1
ATOM 738 O O . GLU A 1 90 ? -11.557 -8.678 5.882 1.00 96.31 90 GLU A O 1
ATOM 743 N N . LEU A 1 91 ? -11.408 -10.195 4.226 1.00 96.50 91 LEU A N 1
ATOM 744 C CA . LEU A 1 91 ? -11.488 -9.240 3.131 1.00 96.50 91 LEU A CA 1
ATOM 745 C C . LEU A 1 91 ? -12.006 -9.907 1.859 1.00 96.50 91 LEU A C 1
ATOM 747 O O . LEU A 1 91 ? -11.743 -11.081 1.596 1.00 96.50 91 LEU A O 1
ATOM 751 N N . GLU A 1 92 ? -12.648 -9.101 1.025 1.00 97.25 92 GLU A N 1
ATOM 752 C CA . GLU A 1 92 ? -12.927 -9.429 -0.3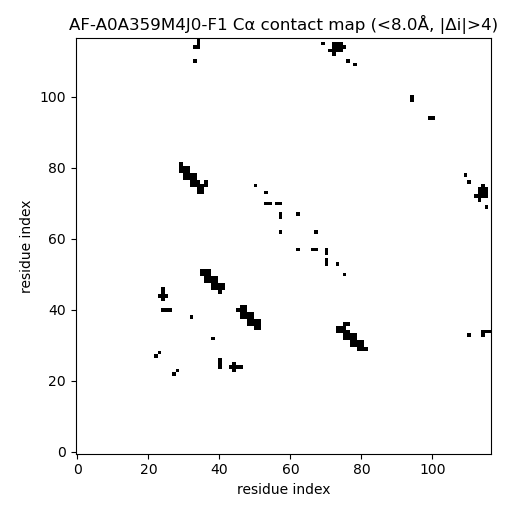65 1.00 97.25 92 GLU A CA 1
ATOM 753 C C . GLU A 1 92 ? -11.979 -8.633 -1.258 1.00 97.25 92 GLU A C 1
ATOM 755 O O . GLU A 1 92 ? -11.687 -7.462 -1.004 1.00 97.25 92 GLU A O 1
ATOM 760 N N . TYR A 1 93 ? -11.475 -9.270 -2.311 1.00 96.12 93 TYR A N 1
ATOM 761 C CA . TYR A 1 93 ? -10.597 -8.617 -3.269 1.00 96.12 93 TYR A CA 1
ATOM 762 C C . TYR A 1 93 ? -10.891 -9.091 -4.687 1.00 96.12 93 TYR A C 1
ATOM 764 O O . TYR A 1 93 ? -11.358 -10.206 -4.920 1.00 96.12 93 TYR A O 1
ATOM 772 N N . TRP A 1 94 ? -10.575 -8.232 -5.651 1.00 95.50 94 TRP A N 1
ATOM 773 C CA . TRP A 1 94 ? -10.629 -8.556 -7.066 1.00 95.50 94 TRP A CA 1
ATOM 774 C C . TRP A 1 94 ? -9.401 -7.993 -7.770 1.00 95.50 94 TRP A C 1
ATOM 776 O O . TRP A 1 94 ? -8.976 -6.868 -7.506 1.00 95.50 94 TRP A O 1
ATOM 786 N N . VAL A 1 95 ? -8.841 -8.776 -8.689 1.00 93.50 95 VAL A N 1
ATOM 787 C CA . VAL A 1 95 ? -7.691 -8.381 -9.502 1.00 93.50 95 VAL A CA 1
ATOM 788 C C . VAL A 1 95 ? -8.057 -8.524 -10.973 1.00 93.50 95 VAL A C 1
ATOM 790 O O . VAL A 1 95 ? -8.619 -9.530 -11.405 1.00 93.50 95 VAL A O 1
ATOM 793 N N . ARG A 1 96 ? -7.736 -7.498 -11.763 1.00 87.62 96 ARG A N 1
ATOM 794 C CA . ARG A 1 96 ? -8.004 -7.489 -13.201 1.00 87.62 96 ARG A CA 1
ATOM 795 C C . ARG A 1 96 ? -7.017 -8.395 -13.939 1.00 87.62 96 ARG A C 1
ATOM 797 O O . ARG A 1 96 ? -5.836 -8.074 -13.971 1.00 87.62 96 ARG A O 1
ATOM 804 N N . GLY A 1 97 ? -7.507 -9.425 -14.632 1.00 88.06 97 GLY A N 1
ATOM 805 C CA . GLY A 1 97 ? -6.740 -10.203 -15.620 1.00 88.06 97 GLY A CA 1
ATOM 806 C C . GLY A 1 97 ? -5.366 -10.664 -15.117 1.00 88.06 97 GLY A C 1
ATOM 807 O O . GLY A 1 97 ? -5.273 -11.288 -14.070 1.00 88.06 97 GLY A O 1
ATOM 808 N N . GLU A 1 98 ? -4.303 -10.312 -15.844 1.00 85.19 98 GLU A N 1
ATOM 809 C CA . GLU A 1 98 ? -2.899 -10.614 -15.495 1.00 85.19 98 GLU A CA 1
ATOM 810 C C . GLU A 1 98 ? -2.342 -9.787 -14.316 1.00 85.19 98 GLU A C 1
ATOM 812 O O . GLU A 1 98 ? -1.130 -9.727 -14.097 1.00 85.19 98 GLU A O 1
ATOM 817 N N . GLY A 1 99 ? -3.203 -9.090 -13.575 1.00 87.44 99 GLY A N 1
ATOM 818 C CA . GLY A 1 99 ? -2.801 -8.323 -12.409 1.00 87.44 99 GLY A CA 1
ATOM 819 C C . GLY A 1 99 ? -2.187 -9.212 -11.328 1.00 87.44 99 GLY A C 1
ATOM 820 O O . GLY A 1 99 ? -2.542 -10.377 -11.159 1.00 87.44 99 GLY A O 1
ATOM 821 N N . ASN A 1 100 ? -1.265 -8.630 -10.568 1.00 89.00 100 ASN A N 1
ATOM 822 C CA . ASN A 1 100 ? -0.605 -9.278 -9.445 1.00 89.00 100 ASN A CA 1
ATOM 823 C C . ASN A 1 100 ? -0.697 -8.351 -8.230 1.00 89.00 100 ASN A C 1
ATOM 825 O O . ASN A 1 100 ? -0.347 -7.171 -8.315 1.00 89.00 100 ASN A O 1
ATOM 829 N N . SER A 1 101 ? -1.213 -8.881 -7.128 1.00 92.56 101 SER A N 1
ATOM 830 C CA . SER A 1 101 ? -1.344 -8.194 -5.850 1.00 92.56 101 SER A CA 1
ATOM 831 C C . SER A 1 101 ? -1.272 -9.219 -4.716 1.00 92.56 101 SER A C 1
ATOM 833 O O . SER A 1 101 ? -1.175 -10.422 -4.963 1.00 92.56 101 SER A O 1
ATOM 835 N N . GLY A 1 102 ? -1.321 -8.754 -3.473 1.00 94.00 102 GLY A N 1
ATOM 836 C CA . GLY A 1 102 ? -1.300 -9.618 -2.303 1.00 94.00 102 GLY A CA 1
ATOM 837 C C . GLY A 1 102 ? -1.515 -8.848 -1.009 1.00 94.00 102 GLY A C 1
ATOM 838 O O . GLY A 1 102 ? -1.397 -7.624 -0.965 1.00 94.00 102 GLY A O 1
ATOM 839 N N . VAL A 1 103 ? -1.817 -9.592 0.051 1.00 95.69 103 VAL A N 1
ATOM 840 C CA . VAL A 1 103 ? -1.914 -9.072 1.416 1.00 95.69 103 VAL A CA 1
ATOM 841 C C . VAL A 1 103 ? -0.634 -9.441 2.151 1.00 95.69 103 VAL A C 1
ATOM 843 O O . VAL A 1 103 ? -0.278 -10.615 2.230 1.00 95.69 103 VAL A O 1
ATOM 846 N N . SER A 1 104 ? 0.057 -8.433 2.680 1.00 93.62 104 SER A N 1
ATOM 847 C CA . SER A 1 104 ? 1.222 -8.626 3.539 1.00 93.62 104 SER A CA 1
ATOM 848 C C . SER A 1 104 ? 0.798 -8.548 5.002 1.00 93.62 104 SER A C 1
ATOM 850 O O . SER A 1 104 ? 0.079 -7.630 5.394 1.00 93.62 104 SER A O 1
ATOM 852 N N . ILE A 1 105 ? 1.235 -9.515 5.806 1.00 95.56 105 ILE A N 1
ATOM 853 C CA . ILE A 1 105 ? 0.921 -9.610 7.233 1.00 95.56 105 ILE A CA 1
ATOM 854 C C . ILE A 1 105 ? 2.232 -9.581 8.013 1.00 95.56 105 ILE A C 1
ATOM 856 O O . ILE A 1 105 ? 3.166 -10.305 7.675 1.00 95.56 105 ILE A O 1
ATOM 860 N N . ARG A 1 106 ? 2.279 -8.763 9.073 1.00 94.19 106 ARG A N 1
ATOM 861 C CA . ARG A 1 106 ? 3.440 -8.625 9.976 1.00 94.19 106 ARG A CA 1
ATOM 862 C C . ARG A 1 106 ? 4.738 -8.204 9.264 1.00 94.19 106 ARG A C 1
ATOM 864 O O . ARG A 1 106 ? 5.833 -8.486 9.742 1.00 94.19 106 ARG A O 1
ATOM 871 N N . ASP A 1 107 ? 4.627 -7.494 8.142 1.00 93.12 107 ASP A N 1
ATOM 872 C CA . ASP A 1 107 ? 5.783 -6.898 7.473 1.00 93.12 107 ASP A CA 1
ATOM 873 C C . ASP A 1 107 ? 6.210 -5.595 8.158 1.00 93.12 107 ASP A C 1
ATOM 875 O O . ASP A 1 107 ? 5.724 -4.503 7.856 1.00 93.12 107 ASP A O 1
ATOM 879 N N . THR A 1 108 ? 7.174 -5.726 9.064 1.00 90.81 108 THR A N 1
ATOM 880 C CA . THR A 1 108 ? 7.792 -4.607 9.783 1.00 90.81 108 THR A CA 1
ATOM 881 C C . THR A 1 108 ? 8.734 -3.778 8.910 1.00 90.81 108 THR A C 1
ATOM 883 O O . THR A 1 108 ? 9.058 -2.647 9.266 1.00 90.81 108 THR A O 1
ATOM 886 N N . SER A 1 109 ? 9.154 -4.287 7.744 1.00 91.69 109 SER A N 1
ATOM 887 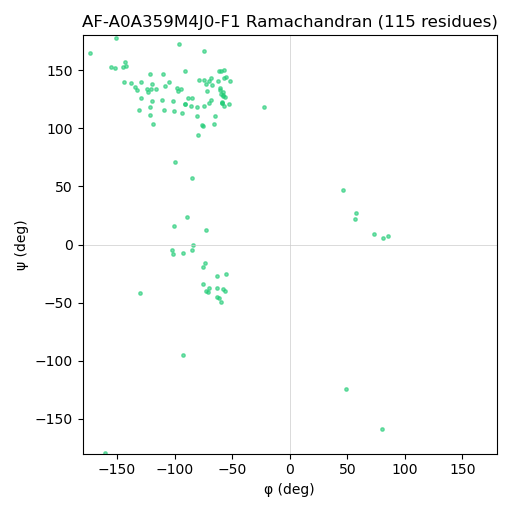C CA . SER A 1 109 ? 9.998 -3.531 6.810 1.00 91.69 109 SER A CA 1
ATOM 888 C C . SER A 1 109 ? 9.213 -2.466 6.043 1.00 91.69 109 SER A C 1
ATOM 890 O O . SER A 1 109 ? 9.811 -1.542 5.488 1.00 91.69 109 SER A O 1
ATOM 892 N N . ARG A 1 110 ? 7.878 -2.598 5.991 1.00 91.25 110 ARG A N 1
ATOM 893 C CA . ARG A 1 110 ? 6.947 -1.710 5.272 1.00 91.25 110 ARG A CA 1
ATOM 894 C C . ARG A 1 110 ? 7.443 -1.398 3.856 1.00 91.25 110 ARG A C 1
ATOM 896 O O . ARG A 1 110 ? 7.507 -0.236 3.431 1.00 91.25 110 ARG A O 1
ATOM 903 N N . ALA A 1 111 ? 7.848 -2.472 3.171 1.00 89.88 111 ALA A N 1
ATOM 904 C CA . ALA A 1 111 ? 8.383 -2.496 1.814 1.00 89.88 111 ALA A CA 1
ATOM 905 C C . ALA A 1 111 ? 9.626 -1.615 1.562 1.00 89.88 111 ALA A C 1
ATOM 907 O O . ALA A 1 111 ? 9.915 -1.289 0.410 1.00 89.88 111 ALA A O 1
ATOM 908 N N . ALA A 1 112 ? 10.401 -1.260 2.595 1.00 88.12 112 ALA A N 1
ATOM 909 C CA . ALA A 1 112 ? 11.567 -0.373 2.472 1.00 88.12 112 ALA A CA 1
ATOM 910 C C . ALA A 1 112 ? 12.617 -0.830 1.438 1.00 88.12 112 ALA A C 1
ATOM 912 O O . ALA A 1 112 ? 13.335 0.001 0.894 1.00 88.12 112 ALA A O 1
ATOM 913 N N . HIS A 1 113 ? 12.698 -2.131 1.140 1.00 84.19 113 HIS A N 1
ATOM 914 C CA . HIS A 1 113 ? 13.617 -2.684 0.134 1.00 84.19 113 HIS A CA 1
ATOM 915 C C . HIS A 1 113 ? 12.952 -3.021 -1.207 1.00 84.19 113 HIS A C 1
ATOM 917 O O . HIS A 1 113 ? 13.646 -3.348 -2.166 1.00 84.19 113 HIS A O 1
ATOM 923 N N . ALA A 1 114 ? 11.621 -2.954 -1.278 1.00 81.88 114 ALA A N 1
ATOM 924 C CA . ALA A 1 114 ? 10.845 -3.241 -2.484 1.00 81.88 114 ALA A CA 1
ATOM 925 C C . ALA A 1 114 ? 10.364 -1.964 -3.192 1.00 81.88 114 ALA A C 1
ATOM 927 O O . ALA A 1 114 ? 9.772 -2.045 -4.267 1.00 81.88 114 ALA A O 1
ATOM 928 N N . ILE A 1 115 ? 10.607 -0.797 -2.592 1.00 84.06 115 ILE A N 1
ATOM 929 C CA . ILE A 1 115 ? 10.261 0.514 -3.130 1.00 84.06 115 ILE A CA 1
ATOM 930 C C . ILE A 1 115 ? 11.553 1.314 -3.257 1.00 84.06 115 ILE A C 1
ATOM 932 O O . ILE A 1 115 ? 12.226 1.574 -2.264 1.00 84.06 115 ILE A O 1
ATOM 936 N N . THR A 1 116 ? 11.901 1.700 -4.480 1.00 70.75 116 THR A N 1
ATOM 937 C CA . THR A 1 116 ? 12.976 2.671 -4.719 1.00 70.75 116 THR A CA 1
ATOM 938 C C . THR A 1 116 ? 12.353 4.060 -4.758 1.00 70.75 116 THR A C 1
ATOM 940 O O . THR A 1 116 ? 11.443 4.293 -5.551 1.00 70.75 116 THR A O 1
ATOM 943 N N . THR A 1 117 ? 12.798 4.941 -3.863 1.00 57.12 117 THR A N 1
ATOM 944 C CA . THR A 1 117 ? 12.493 6.383 -3.872 1.00 57.12 117 THR A CA 1
ATOM 945 C C . THR A 1 117 ? 13.403 7.139 -4.818 1.00 57.12 117 THR A C 1
ATOM 947 O O . THR A 1 117 ? 14.607 6.793 -4.835 1.00 57.12 117 THR A O 1
#

Solvent-accessible surface area (backbone atoms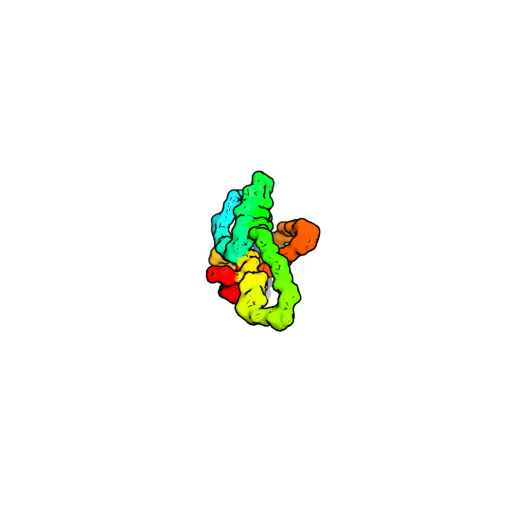 only — not comparable to full-atom values): 8334 Å² total; per-residue (Å²): 137,85,84,81,83,80,79,79,77,78,74,81,74,78,78,77,81,79,88,70,80,88,67,81,46,70,62,64,81,64,49,44,81,42,61,52,51,51,77,45,60,44,99,89,30,51,77,45,81,44,64,62,87,73,78,77,80,82,84,62,80,88,66,56,66,66,63,51,44,60,65,67,15,68,30,61,52,76,40,64,70,68,86,79,84,90,79,88,86,86,84,86,87,86,71,68,82,95,56,84,85,84,86,84,77,91,62,85,64,73,55,64,86,42,33,72,130

Radius of gyration: 23.46 Å; Cα contacts (8 Å, |Δi|>4): 95; chains: 1; bounding box: 47×41×82 Å

Mean predicted aligned error: 8.2 Å

pLDDT: mean 87.31, std 12.72, range [42.94, 98.38]

Secondary structure (DSSP, 8-state):
---------PPPP-PPPPP--SS-SSS-TTEEEEESEEEEE-TTS-EEEEEPPPPPPP--SSPPHHHHHHHHSB-EEEEESS--SS----------TT-------S-TTTTTTTB--

Sequence (117 aa):
MRAAILVLALAPLAAAQEWRPLFNGRNLEGWEPRGDATWHVMRDGTLLGQKSPRAAFPKEWPLEQKRFGDWLNTQAWLYTVKEFDEFDLELEYWVRGEGNSGVSIRDTSRAAHAITT

Foldseek 3Di:
DDDDDDPPDDDDDDDDPDDDDPAPLPDQVQKDKDAAWDWDRDPRSDIDTGGDDQDDDDPDPPDDPVSVQVRQQRDIDMDGPDADDDDDDDDDDDAPDPDDDDDDHPPPCRSVSSHDD